Protein AF-A0A0H5RUK3-F1 (afdb_monomer)

Nearest PDB structures (foldseek):
  3vuq-assembly1_B  TM=9.343E-01  e=6.694E-02  Thermus thermophilus HB8
  3hta-assembly1_B  TM=9.107E-01  e=1.628E-01  Streptomyces lividans
  5ua2-assembly1_A-2  TM=9.321E-01  e=2.324E-01  Mycobacterium tuberculosis H37Rv
  3bhq-assembly1_B  TM=9.172E-01  e=2.465E-01  Mesorhizobium japonicum MAFF 303099
  5efy-assembly1_A  TM=9.499E-01  e=3.733E-01  Streptomyces coelicolor A3(2)

Radius of gyration: 15.05 Å; Cα contacts (8 Å, |Δi|>4): 38; chains: 1; bounding box: 42×38×31 Å

Foldseek 3Di:
DDDDDPVVVVVLVVLVVLLVVLLVVQCVVPNPVRSDLCSSCVSSVHDSVVSCVSVVPPDVPVPDDD

Sequence (66 aa):
MGVPAAGRYAKGEVKRAEIKVAALAVLERDGEAGASMRVIAKEAGISLAGLMHYFPTRTVVDCGRA

Mean predicted aligned error: 10.21 Å

Structure (mmCIF, N/CA/C/O backbone):
data_AF-A0A0H5RUK3-F1
#
_entry.id   AF-A0A0H5RUK3-F1
#
loop_
_atom_site.group_PDB
_atom_site.id
_atom_site.type_symbol
_atom_site.label_atom_id
_atom_site.label_alt_id
_atom_site.label_comp_id
_atom_site.label_asym_id
_atom_site.label_entity_id
_atom_site.label_seq_id
_atom_site.pdbx_PDB_ins_code
_atom_site.Cartn_x
_atom_site.Cartn_y
_atom_site.Cartn_z
_atom_site.occupancy
_atom_site.B_iso_or_equiv
_atom_site.auth_seq_id
_atom_site.auth_comp_id
_atom_site.auth_asym_id
_atom_site.auth_atom_id
_atom_site.pdbx_PDB_model_num
ATOM 1 N N . MET A 1 1 ? 31.339 1.009 -21.404 1.00 40.59 1 MET A N 1
ATOM 2 C CA . MET A 1 1 ? 30.165 0.314 -21.978 1.00 40.59 1 MET A CA 1
ATOM 3 C C . MET A 1 1 ? 29.315 -0.178 -20.814 1.00 40.59 1 MET A C 1
ATOM 5 O O . MET A 1 1 ? 29.817 -0.977 -20.040 1.00 40.59 1 MET A O 1
ATOM 9 N N . GLY A 1 2 ? 28.111 0.361 -20.601 1.00 39.16 2 GLY A N 1
ATOM 10 C CA . GLY A 1 2 ? 27.330 0.052 -19.398 1.00 39.16 2 GLY A CA 1
ATOM 11 C C . GLY A 1 2 ? 25.883 0.523 -19.478 1.00 39.16 2 GLY A C 1
ATOM 12 O O . GLY A 1 2 ? 25.498 1.467 -18.804 1.00 39.16 2 GLY A O 1
ATOM 13 N N . VAL A 1 3 ? 25.080 -0.150 -20.295 1.00 61.19 3 VAL A N 1
ATOM 14 C CA . VAL A 1 3 ? 23.624 -0.198 -20.118 1.00 61.19 3 VAL A CA 1
ATOM 15 C C . VAL A 1 3 ? 23.249 -1.672 -20.085 1.00 61.19 3 VAL A C 1
ATOM 17 O O . VAL A 1 3 ? 23.624 -2.406 -20.999 1.00 61.19 3 VAL A O 1
ATOM 20 N N . P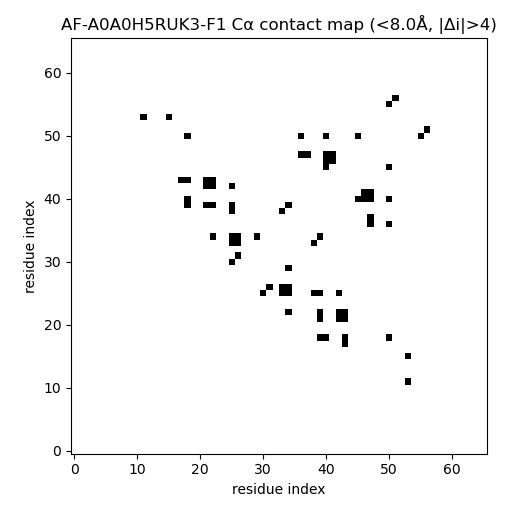RO A 1 4 ? 22.618 -2.145 -18.996 1.00 49.22 4 PRO A N 1
ATOM 21 C CA . PRO A 1 4 ? 21.188 -2.429 -19.127 1.00 49.22 4 PRO A CA 1
ATOM 22 C C . PRO A 1 4 ? 20.398 -2.331 -17.804 1.00 49.22 4 PRO A C 1
ATOM 24 O O . PRO A 1 4 ? 20.689 -3.021 -16.829 1.00 49.22 4 PRO A O 1
ATOM 27 N N . ALA A 1 5 ? 19.307 -1.560 -17.779 1.00 51.12 5 ALA A N 1
ATOM 28 C CA . ALA A 1 5 ? 18.293 -1.691 -16.721 1.00 51.12 5 ALA A CA 1
ATOM 29 C C . ALA A 1 5 ? 16.842 -1.557 -17.218 1.00 51.12 5 ALA A C 1
ATOM 31 O O . ALA A 1 5 ? 15.926 -1.467 -16.401 1.00 51.12 5 ALA A O 1
AT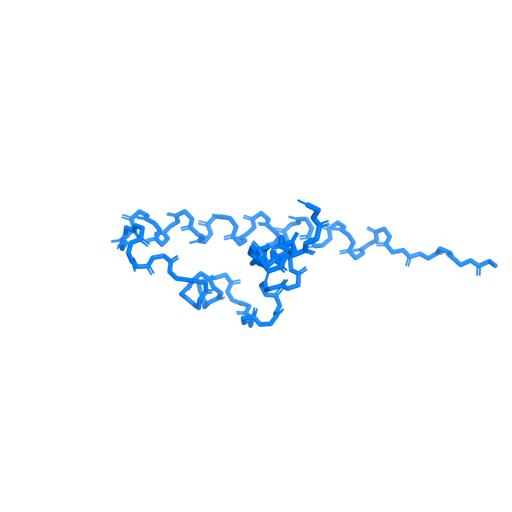OM 32 N N . ALA A 1 6 ? 16.603 -1.611 -18.534 1.00 52.56 6 ALA A N 1
ATOM 33 C CA . ALA A 1 6 ? 15.260 -1.478 -19.107 1.00 52.56 6 ALA A CA 1
ATOM 34 C C . ALA A 1 6 ? 14.269 -2.541 -18.574 1.00 52.56 6 ALA A C 1
ATOM 36 O O . ALA A 1 6 ? 13.110 -2.236 -18.319 1.00 52.56 6 ALA A O 1
ATOM 37 N N . GLY A 1 7 ? 14.734 -3.764 -18.282 1.00 49.28 7 GLY A N 1
ATOM 38 C CA . GLY A 1 7 ? 13.887 -4.821 -17.706 1.00 49.28 7 GLY A CA 1
ATOM 39 C C . GLY A 1 7 ? 13.558 -4.660 -16.213 1.00 49.28 7 GLY A C 1
ATOM 40 O O . GLY A 1 7 ? 12.561 -5.206 -15.741 1.00 49.28 7 GLY A O 1
ATOM 41 N N . ARG A 1 8 ? 14.369 -3.910 -15.450 1.00 53.62 8 ARG A N 1
ATOM 42 C CA . ARG A 1 8 ? 14.094 -3.623 -14.028 1.00 53.62 8 ARG A CA 1
ATOM 43 C C . ARG A 1 8 ? 13.106 -2.467 -13.878 1.00 53.62 8 ARG A C 1
ATOM 45 O O . ARG A 1 8 ? 12.282 -2.505 -12.972 1.00 53.62 8 ARG A O 1
ATOM 52 N N . TYR A 1 9 ? 13.159 -1.492 -14.787 1.00 52.88 9 TYR A N 1
ATOM 53 C CA . TYR A 1 9 ? 12.250 -0.345 -14.796 1.00 52.88 9 TYR A CA 1
ATOM 54 C C . TYR A 1 9 ? 10.814 -0.751 -15.143 1.00 52.88 9 TYR A C 1
ATOM 56 O O . TYR A 1 9 ? 9.914 -0.436 -14.375 1.00 52.88 9 TYR A O 1
ATOM 64 N N . ALA A 1 10 ? 10.612 -1.573 -16.183 1.00 60.19 10 ALA A N 1
ATOM 65 C CA . ALA A 1 10 ? 9.281 -2.076 -16.547 1.00 60.19 10 ALA A CA 1
ATOM 66 C C . ALA A 1 10 ? 8.619 -2.879 -15.407 1.00 60.19 10 ALA A C 1
ATOM 68 O O . ALA A 1 10 ? 7.444 -2.690 -15.101 1.00 60.19 10 ALA A O 1
ATOM 69 N N . LYS A 1 11 ? 9.387 -3.726 -14.703 1.00 64.88 11 LYS A N 1
ATOM 70 C CA . LYS A 1 11 ? 8.904 -4.415 -13.490 1.00 64.88 11 LYS A CA 1
ATOM 71 C C . LYS A 1 11 ? 8.629 -3.445 -12.334 1.00 64.88 11 LYS A C 1
ATOM 73 O O . LYS A 1 11 ? 7.681 -3.652 -11.581 1.00 64.88 11 LYS A O 1
ATOM 78 N N . GLY A 1 12 ? 9.440 -2.398 -12.193 1.00 69.81 12 GLY A N 1
ATOM 79 C CA . GLY A 1 12 ? 9.258 -1.354 -11.186 1.00 69.81 12 GLY A CA 1
ATOM 80 C C . GLY A 1 12 ? 8.019 -0.490 -11.426 1.00 69.81 12 GLY A C 1
ATOM 81 O O . GLY A 1 12 ? 7.352 -0.111 -10.469 1.00 69.81 12 GLY A O 1
ATOM 82 N N . GLU A 1 13 ? 7.669 -0.214 -12.682 1.00 74.31 13 GLU A N 1
ATOM 83 C CA . GLU A 1 13 ? 6.458 0.526 -13.050 1.00 74.31 13 GLU A CA 1
ATOM 84 C C . GLU A 1 13 ? 5.188 -0.278 -12.771 1.00 74.31 13 GLU A C 1
ATOM 86 O O . GLU A 1 13 ? 4.268 0.248 -12.145 1.00 74.31 13 GLU A O 1
ATOM 91 N N . VAL A 1 14 ? 5.175 -1.568 -13.127 1.00 79.25 14 VAL A N 1
ATOM 92 C CA . VAL A 1 14 ? 4.077 -2.483 -12.765 1.00 79.25 14 VAL A CA 1
ATOM 93 C C . VAL A 1 14 ? 3.924 -2.550 -11.246 1.00 79.25 14 VAL A C 1
ATOM 95 O O . VAL A 1 14 ? 2.829 -2.355 -10.723 1.00 79.25 14 VAL A O 1
ATOM 98 N N . LYS A 1 15 ? 5.032 -2.712 -10.512 1.00 81.88 15 LYS A N 1
ATOM 99 C CA . LYS A 1 15 ? 5.002 -2.743 -9.045 1.00 81.88 15 LYS A CA 1
ATOM 100 C C . LYS A 1 15 ? 4.527 -1.413 -8.446 1.00 81.88 15 LYS A C 1
ATOM 102 O O . LYS A 1 15 ? 3.768 -1.416 -7.485 1.00 81.88 15 LYS A O 1
ATOM 107 N N . ARG A 1 16 ? 4.919 -0.267 -9.014 1.00 83.00 16 ARG A N 1
ATOM 108 C CA . ARG A 1 16 ? 4.411 1.055 -8.600 1.00 83.00 16 ARG A CA 1
ATOM 109 C C . ARG A 1 16 ? 2.907 1.186 -8.812 1.00 83.00 16 ARG A C 1
ATOM 111 O O . ARG A 1 16 ? 2.249 1.788 -7.967 1.00 83.00 16 ARG A O 1
ATOM 118 N N . ALA A 1 17 ? 2.372 0.660 -9.912 1.00 86.12 17 ALA A N 1
ATOM 119 C CA . ALA A 1 17 ? 0.933 0.650 -10.154 1.00 86.12 17 ALA A CA 1
ATOM 120 C C . ALA A 1 17 ? 0.201 -0.204 -9.105 1.00 86.12 17 ALA A C 1
ATOM 122 O O . ALA A 1 17 ? -0.762 0.275 -8.513 1.00 86.12 17 ALA A O 1
ATOM 123 N N . GLU A 1 18 ? 0.716 -1.395 -8.789 1.00 87.31 18 GLU A N 1
ATOM 124 C CA . GLU A 1 18 ? 0.177 -2.246 -7.716 1.00 87.31 18 GLU A CA 1
ATOM 125 C C . GLU A 1 18 ? 0.178 -1.533 -6.353 1.00 87.31 18 GLU A C 1
ATOM 127 O O . GLU A 1 18 ? -0.826 -1.563 -5.645 1.00 87.31 18 GLU A O 1
ATOM 132 N N . ILE A 1 19 ? 1.260 -0.820 -6.008 1.00 87.62 19 ILE A N 1
ATOM 133 C CA . ILE A 1 19 ? 1.334 -0.048 -4.754 1.00 87.62 19 ILE A CA 1
ATOM 134 C C . ILE A 1 19 ? 0.267 1.053 -4.711 1.00 87.62 19 ILE A C 1
ATOM 136 O O . ILE A 1 19 ? -0.328 1.283 -3.662 1.00 87.62 19 ILE A O 1
ATOM 140 N N . LYS A 1 20 ? 0.005 1.737 -5.832 1.00 89.06 20 LYS A N 1
ATOM 141 C CA . LYS A 1 20 ? -1.039 2.774 -5.898 1.00 89.06 20 LYS A CA 1
ATOM 142 C C . LYS A 1 20 ? -2.437 2.1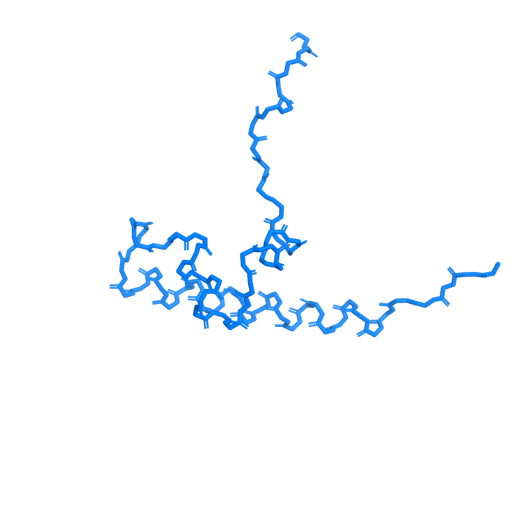90 -5.727 1.00 89.06 20 LYS A C 1
ATOM 144 O O . LYS A 1 20 ? -3.246 2.787 -5.029 1.00 89.06 20 LYS A O 1
ATOM 149 N N . VAL A 1 21 ? -2.710 1.040 -6.342 1.00 90.88 21 VAL A N 1
ATOM 150 C CA . VAL A 1 21 ? -3.997 0.346 -6.191 1.00 90.88 21 VAL A CA 1
ATOM 151 C C . VAL A 1 21 ? -4.198 -0.086 -4.739 1.00 90.88 21 VAL A C 1
ATOM 153 O O . VAL A 1 21 ? -5.247 0.185 -4.165 1.00 90.88 21 VAL A O 1
ATOM 156 N N . ALA A 1 22 ? -3.169 -0.668 -4.117 1.00 89.44 22 ALA A N 1
ATOM 157 C CA . ALA A 1 22 ? -3.203 -1.031 -2.702 1.00 89.44 22 ALA A CA 1
ATOM 158 C C . ALA A 1 22 ? -3.400 0.195 -1.795 1.00 89.44 22 ALA A C 1
ATOM 160 O O . ALA A 1 22 ? -4.186 0.146 -0.854 1.00 89.44 22 ALA A O 1
ATOM 161 N N . ALA A 1 23 ? -2.734 1.316 -2.096 1.00 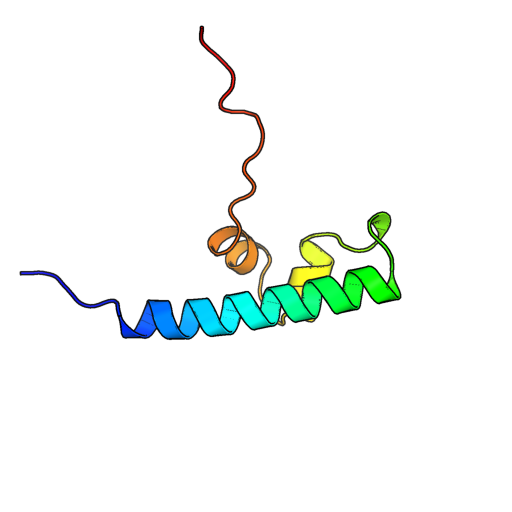88.50 23 ALA A N 1
ATOM 162 C CA . ALA A 1 23 ? -2.939 2.568 -1.376 1.00 88.50 23 ALA A CA 1
ATOM 163 C C . ALA A 1 23 ? -4.397 3.031 -1.464 1.00 88.50 23 ALA A C 1
ATOM 165 O O . ALA A 1 23 ? -4.990 3.332 -0.435 1.00 88.50 23 ALA A O 1
ATOM 166 N N . LEU A 1 24 ? -4.984 3.030 -2.665 1.00 91.38 24 LEU A N 1
ATOM 167 C CA . LEU A 1 24 ? -6.372 3.437 -2.870 1.00 91.38 24 LEU A CA 1
ATOM 168 C C . LEU A 1 24 ? -7.340 2.560 -2.063 1.00 91.38 24 LEU A C 1
ATOM 170 O O . LEU A 1 24 ? -8.181 3.092 -1.349 1.00 91.38 24 LEU A O 1
ATOM 174 N N . ALA A 1 25 ? -7.148 1.238 -2.082 1.00 90.31 25 ALA A N 1
ATOM 175 C CA . ALA A 1 25 ? -7.973 0.302 -1.320 1.00 90.31 25 ALA A CA 1
ATOM 176 C C . ALA A 1 25 ? -7.893 0.538 0.201 1.00 90.31 25 ALA A C 1
ATOM 178 O O . ALA A 1 25 ? -8.891 0.413 0.912 1.00 90.31 25 ALA A O 1
ATOM 179 N N . VAL A 1 26 ? -6.714 0.900 0.719 1.00 89.06 26 VAL A N 1
ATOM 180 C CA . VAL A 1 26 ? -6.546 1.254 2.137 1.00 89.06 26 VAL A CA 1
ATOM 181 C C . VAL A 1 26 ? -7.203 2.599 2.447 1.00 89.06 26 VAL A C 1
ATOM 183 O O . VAL A 1 26 ? -7.869 2.712 3.472 1.00 89.06 26 VAL A O 1
ATOM 186 N N . LEU A 1 27 ? -7.070 3.599 1.568 1.00 86.62 27 LEU A N 1
ATOM 187 C CA . LEU A 1 27 ? -7.760 4.884 1.723 1.00 86.62 27 LEU A CA 1
ATOM 188 C C . LEU A 1 27 ? -9.284 4.703 1.744 1.00 86.62 27 LEU A C 1
ATOM 190 O O . LEU A 1 27 ? -9.954 5.313 2.569 1.00 86.62 27 LEU A O 1
ATOM 194 N N . GLU A 1 28 ? -9.833 3.863 0.870 1.00 89.81 28 GLU A N 1
ATOM 195 C CA . GLU A 1 28 ? -11.273 3.592 0.815 1.00 89.81 28 GLU A CA 1
ATOM 196 C C . GLU A 1 28 ? -11.775 2.853 2.063 1.00 89.81 28 GLU A C 1
ATOM 198 O O . GLU A 1 28 ? -12.880 3.123 2.534 1.00 89.81 28 GLU A O 1
ATOM 203 N N . ARG A 1 29 ? -10.973 1.933 2.616 1.00 88.56 29 ARG A N 1
ATOM 204 C CA . ARG A 1 29 ? -11.345 1.147 3.803 1.00 88.56 29 ARG A CA 1
ATOM 205 C C . ARG A 1 29 ? -11.174 1.907 5.116 1.00 88.56 29 ARG A C 1
ATOM 207 O O . ARG A 1 29 ? -12.060 1.857 5.964 1.00 88.56 29 ARG A O 1
ATOM 214 N N . ASP A 1 30 ? -10.026 2.551 5.296 1.00 85.00 30 ASP A N 1
ATOM 215 C CA . ASP A 1 30 ? -9.564 3.063 6.591 1.00 85.00 30 ASP A CA 1
ATOM 216 C C . ASP A 1 30 ? -9.402 4.604 6.598 1.00 85.00 30 ASP A C 1
ATOM 218 O O . ASP A 1 30 ? -9.098 5.201 7.635 1.00 85.00 30 ASP A O 1
ATOM 222 N N . GLY A 1 31 ? -9.620 5.270 5.456 1.00 82.81 31 GLY A N 1
ATOM 223 C CA . GLY A 1 31 ? -9.446 6.714 5.292 1.00 82.81 31 GLY A CA 1
ATOM 224 C C . GLY A 1 31 ? -7.980 7.163 5.298 1.00 82.81 31 GLY A C 1
ATOM 225 O O . GLY A 1 31 ? -7.051 6.379 5.495 1.00 82.81 31 GLY A O 1
ATOM 226 N N . GLU A 1 32 ? -7.762 8.471 5.138 1.00 75.56 32 GLU A N 1
ATOM 227 C CA . GLU A 1 32 ? -6.430 9.105 5.208 1.00 75.56 32 GLU A CA 1
ATOM 228 C C . GLU A 1 32 ? -5.681 8.769 6.513 1.00 75.56 32 GLU A C 1
ATOM 230 O O . GLU A 1 32 ? -4.474 8.540 6.506 1.00 75.56 32 GLU A O 1
ATOM 235 N N . ALA A 1 33 ? -6.397 8.675 7.640 1.00 76.44 33 ALA A N 1
ATOM 236 C CA . ALA A 1 33 ? -5.803 8.365 8.941 1.00 76.44 33 ALA A CA 1
ATOM 237 C C . ALA A 1 33 ? -5.278 6.917 9.037 1.00 76.44 33 ALA A C 1
ATOM 239 O O . ALA A 1 33 ? -4.302 6.660 9.745 1.00 76.44 33 ALA A O 1
ATOM 240 N N . GLY A 1 34 ? -5.905 5.973 8.326 1.00 73.50 34 GLY A N 1
ATOM 241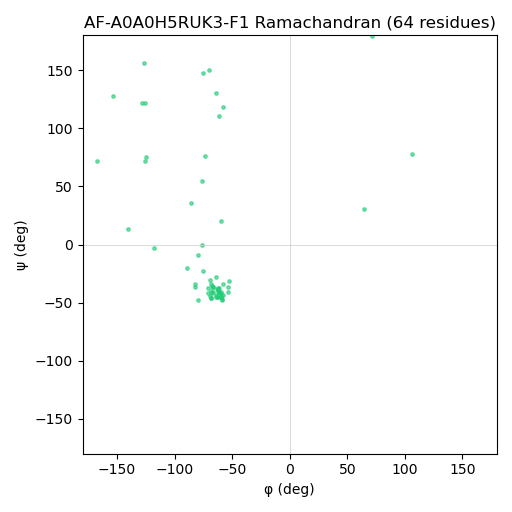 C CA . GLY A 1 34 ? -5.498 4.567 8.287 1.00 73.50 34 GLY A CA 1
ATOM 242 C C . GLY A 1 34 ? -4.480 4.239 7.192 1.00 73.50 34 GLY A C 1
ATOM 243 O O . GLY A 1 34 ? -3.731 3.265 7.315 1.00 73.50 34 GLY A O 1
ATOM 244 N N . ALA A 1 35 ? -4.378 5.082 6.163 1.00 81.31 35 ALA A N 1
ATOM 245 C CA . ALA A 1 35 ? -3.477 4.930 5.022 1.00 81.31 35 ALA A CA 1
ATOM 246 C C . ALA A 1 35 ? -2.007 5.271 5.333 1.00 81.31 35 ALA A C 1
ATOM 248 O O . ALA A 1 35 ? -1.347 6.064 4.664 1.00 81.31 35 ALA A O 1
ATOM 249 N N . SER A 1 36 ? -1.446 4.625 6.352 1.00 83.62 36 SER A N 1
ATOM 250 C CA . SER A 1 36 ? -0.025 4.739 6.676 1.00 83.62 36 SER A CA 1
ATOM 251 C C . SER A 1 36 ? 0.845 3.944 5.698 1.00 83.62 36 SER A C 1
ATOM 253 O O . SER A 1 36 ? 0.496 2.835 5.297 1.00 83.62 36 SER A O 1
ATOM 255 N N . MET A 1 37 ? 2.062 4.424 5.416 1.00 82.94 37 MET A N 1
ATOM 256 C CA . MET A 1 37 ? 3.026 3.738 4.532 1.00 82.94 37 MET A CA 1
ATOM 257 C C . MET A 1 37 ? 3.290 2.272 4.914 1.00 82.94 37 MET A C 1
ATOM 259 O O . MET A 1 37 ? 3.544 1.445 4.044 1.00 82.94 37 MET A O 1
ATOM 263 N N . ARG A 1 38 ? 3.214 1.927 6.208 1.00 84.25 38 ARG A N 1
ATOM 264 C CA . ARG A 1 38 ? 3.307 0.532 6.677 1.00 84.25 38 ARG A CA 1
ATOM 265 C C . ARG A 1 38 ? 2.114 -0.320 6.247 1.00 84.25 38 ARG A C 1
ATOM 267 O O . ARG A 1 38 ? 2.316 -1.471 5.876 1.00 84.25 38 ARG A O 1
ATOM 274 N N . VAL A 1 39 ? 0.904 0.229 6.315 1.00 87.62 39 VAL A N 1
ATOM 275 C CA . VAL A 1 39 ? -0.333 -0.464 5.929 1.00 87.62 39 VAL A CA 1
ATOM 276 C C . VAL A 1 39 ? -0.338 -0.673 4.420 1.00 87.62 39 VAL A C 1
ATOM 278 O O . VAL A 1 39 ? -0.506 -1.796 3.965 1.00 87.62 39 VAL A O 1
ATOM 281 N N . ILE A 1 40 ? 0.000 0.368 3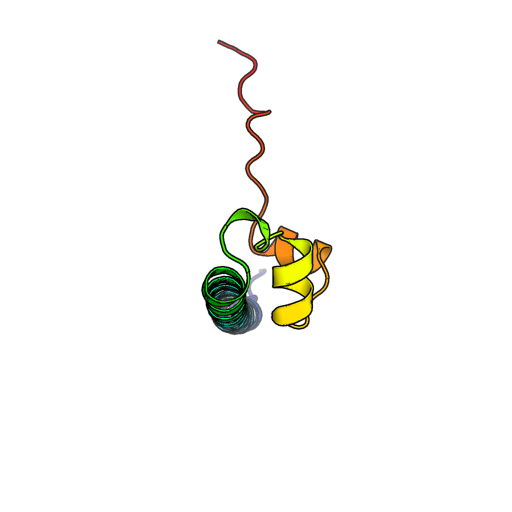.659 1.00 86.62 40 ILE A N 1
ATOM 282 C CA . ILE A 1 40 ? 0.117 0.299 2.197 1.00 86.62 40 ILE A CA 1
ATOM 283 C C . ILE A 1 40 ? 1.202 -0.701 1.771 1.00 86.62 40 ILE A C 1
ATOM 285 O O . ILE A 1 40 ? 0.991 -1.478 0.847 1.00 86.62 40 ILE A O 1
ATOM 289 N N . ALA A 1 41 ? 2.355 -0.730 2.451 1.00 88.06 41 ALA A N 1
ATOM 290 C CA . ALA A 1 41 ? 3.414 -1.699 2.164 1.00 88.06 41 ALA A CA 1
ATOM 291 C C . ALA A 1 41 ? 2.944 -3.143 2.409 1.00 88.06 41 ALA A C 1
ATOM 293 O O . ALA A 1 41 ? 3.160 -4.012 1.564 1.00 88.06 41 ALA A O 1
ATOM 294 N N . LYS A 1 42 ? 2.259 -3.3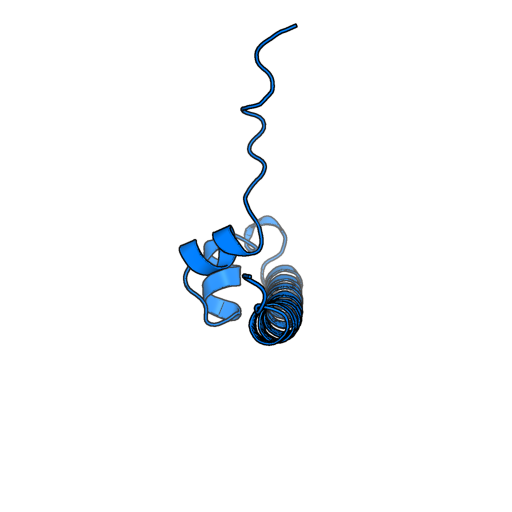77 3.536 1.00 87.81 42 LYS A N 1
ATOM 295 C CA . LYS A 1 42 ? 1.674 -4.679 3.875 1.00 87.81 42 LYS A CA 1
ATOM 296 C C . LYS A 1 42 ? 0.654 -5.120 2.823 1.00 87.81 42 LYS A C 1
ATOM 298 O O . LYS A 1 42 ? 0.718 -6.262 2.381 1.00 87.81 42 LYS A O 1
ATOM 303 N N . GLU A 1 43 ? -0.217 -4.212 2.394 1.00 88.69 43 GLU A N 1
ATOM 304 C CA . GLU A 1 43 ? -1.266 -4.498 1.413 1.00 88.69 43 GLU A CA 1
ATOM 305 C C . GLU A 1 43 ? -0.706 -4.725 0.002 1.00 88.69 43 GLU A C 1
ATOM 307 O O . GLU A 1 43 ? -1.122 -5.635 -0.706 1.00 88.69 43 GLU A O 1
ATOM 312 N N . ALA A 1 44 ? 0.325 -3.972 -0.384 1.00 85.56 44 ALA A N 1
ATOM 313 C CA . ALA A 1 44 ? 1.039 -4.159 -1.646 1.00 85.56 44 ALA A CA 1
ATOM 314 C C . ALA A 1 44 ? 1.999 -5.370 -1.643 1.00 85.56 44 ALA A C 1
ATOM 316 O O . ALA A 1 44 ? 2.686 -5.615 -2.639 1.00 85.56 44 ALA A O 1
ATOM 317 N N . GLY A 1 45 ? 2.098 -6.110 -0.530 1.00 86.31 45 GLY A N 1
ATOM 318 C CA . GLY A 1 45 ? 2.970 -7.280 -0.401 1.00 86.31 45 GLY A CA 1
ATOM 319 C C . GLY A 1 45 ? 4.463 -6.950 -0.494 1.00 86.31 45 GLY A C 1
ATOM 320 O O . GLY A 1 45 ? 5.248 -7.763 -0.986 1.00 86.31 45 GLY A O 1
ATOM 321 N N . ILE A 1 46 ? 4.869 -5.753 -0.063 1.00 85.31 46 ILE A N 1
ATOM 322 C CA . ILE A 1 46 ? 6.266 -5.306 -0.091 1.00 85.31 46 ILE A CA 1
ATOM 323 C C . ILE A 1 46 ? 6.739 -4.817 1.276 1.00 85.31 46 ILE A C 1
ATOM 325 O O . ILE A 1 46 ? 5.975 -4.367 2.123 1.00 85.31 46 ILE A O 1
ATOM 329 N N . SER A 1 47 ? 8.051 -4.852 1.489 1.00 86.31 47 SER A N 1
ATOM 330 C CA . SER A 1 47 ? 8.655 -4.269 2.687 1.00 86.31 47 SER A CA 1
ATOM 331 C C . SER A 1 47 ? 8.576 -2.740 2.657 1.00 86.31 47 SER A C 1
ATOM 333 O O . SER A 1 47 ? 8.706 -2.131 1.595 1.00 86.31 47 SER A O 1
ATOM 335 N N . LEU A 1 48 ? 8.493 -2.1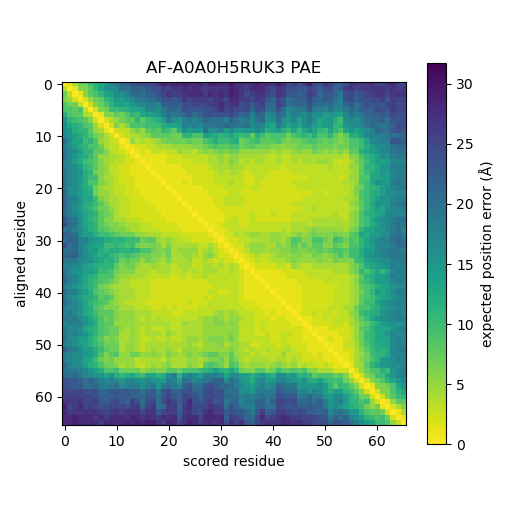01 3.830 1.00 83.94 48 LEU A N 1
ATOM 336 C CA . LEU A 1 48 ? 8.524 -0.635 3.958 1.00 83.94 48 LEU A CA 1
ATOM 337 C C . LEU A 1 48 ? 9.753 -0.014 3.272 1.00 83.94 48 LEU A C 1
ATOM 339 O O . LEU A 1 48 ? 9.626 0.987 2.580 1.00 83.94 48 LEU A O 1
ATOM 343 N N . ALA A 1 49 ? 10.929 -0.638 3.400 1.00 82.50 49 ALA A N 1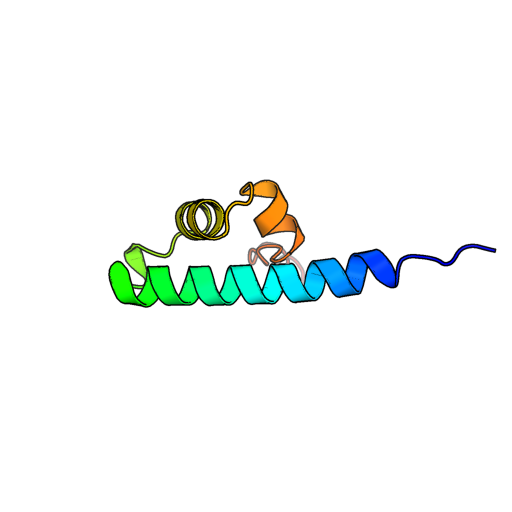
ATOM 344 C CA . ALA A 1 49 ? 12.145 -0.198 2.710 1.00 82.50 49 ALA A CA 1
ATOM 345 C C . ALA A 1 49 ? 12.018 -0.268 1.175 1.00 82.50 49 ALA A C 1
ATOM 347 O O . ALA A 1 49 ? 12.486 0.625 0.475 1.00 82.50 49 ALA A O 1
ATOM 348 N N . GLY A 1 50 ? 11.338 -1.294 0.651 1.00 82.50 50 GLY A N 1
ATOM 349 C CA . GLY A 1 50 ? 11.037 -1.413 -0.776 1.00 82.50 50 GLY A CA 1
ATOM 350 C C . GLY A 1 50 ? 10.039 -0.352 -1.236 1.00 82.50 50 GLY A C 1
ATOM 351 O O . GLY A 1 50 ? 10.228 0.251 -2.288 1.00 82.50 50 GLY A O 1
ATOM 352 N N . LEU A 1 51 ? 9.025 -0.052 -0.419 1.00 84.00 51 LEU A N 1
ATOM 353 C CA . LEU A 1 51 ? 8.077 1.027 -0.690 1.00 84.00 51 LEU A CA 1
ATOM 354 C C . LEU A 1 51 ? 8.773 2.397 -0.694 1.00 84.00 51 LEU A C 1
ATOM 356 O O . LEU A 1 51 ? 8.565 3.170 -1.624 1.00 84.00 51 LEU A O 1
ATOM 360 N N . MET A 1 52 ? 9.661 2.662 0.270 1.00 82.62 52 MET A N 1
ATOM 361 C CA . MET A 1 52 ? 10.473 3.889 0.319 1.00 82.62 52 MET A CA 1
ATOM 362 C C . MET A 1 52 ? 11.445 4.013 -0.861 1.00 82.62 52 MET A C 1
ATOM 364 O O . MET A 1 52 ? 11.768 5.121 -1.271 1.00 82.62 52 MET A O 1
ATOM 368 N N . HIS A 1 53 ? 11.894 2.900 -1.447 1.00 80.94 53 HIS A N 1
ATOM 369 C CA . HIS A 1 53 ? 12.704 2.929 -2.666 1.00 80.94 53 HIS A CA 1
ATOM 370 C C . HIS A 1 53 ? 11.896 3.401 -3.889 1.00 80.94 53 HIS A C 1
ATOM 372 O O . HIS A 1 53 ? 12.424 4.091 -4.760 1.00 80.94 53 HIS A O 1
ATOM 378 N N . TYR A 1 54 ? 10.603 3.065 -3.951 1.00 77.38 54 TYR A N 1
ATOM 379 C CA . TYR A 1 54 ? 9.710 3.530 -5.016 1.00 77.38 54 TYR A CA 1
ATOM 380 C C . TYR A 1 54 ? 9.156 4.934 -4.769 1.00 77.38 54 TYR A C 1
ATOM 382 O O . TYR A 1 54 ? 9.014 5.689 -5.734 1.00 77.38 54 TYR A O 1
ATOM 390 N N . PHE A 1 55 ? 8.868 5.252 -3.506 1.00 73.56 55 PHE A N 1
ATOM 391 C CA . PHE A 1 55 ? 8.330 6.514 -3.011 1.00 73.56 55 PHE A CA 1
ATOM 392 C C . PHE A 1 55 ? 9.260 7.055 -1.920 1.00 73.56 55 PHE A C 1
ATOM 394 O O . PHE A 1 55 ? 8.944 6.933 -0.732 1.00 73.56 55 PHE A O 1
ATOM 401 N N . PRO A 1 56 ? 10.425 7.616 -2.289 1.00 67.19 56 PRO A N 1
ATOM 402 C CA . PRO A 1 56 ? 11.263 8.295 -1.317 1.00 67.19 56 PRO A CA 1
ATOM 403 C C . PRO A 1 56 ? 10.427 9.414 -0.702 1.00 67.19 56 PRO A C 1
ATOM 405 O O . PRO A 1 56 ? 9.930 10.295 -1.408 1.00 67.19 56 PRO A O 1
ATOM 408 N N . THR A 1 57 ? 10.207 9.346 0.610 1.00 61.56 57 THR A N 1
ATOM 409 C CA . THR A 1 57 ? 9.513 10.407 1.331 1.00 61.56 57 THR A CA 1
ATOM 410 C C . THR A 1 57 ? 10.355 11.658 1.180 1.00 61.56 57 THR A C 1
ATOM 412 O O . THR A 1 57 ? 11.453 11.734 1.730 1.00 61.56 57 THR A O 1
ATOM 415 N N . ARG A 1 58 ? 9.869 12.641 0.424 1.00 51.56 58 ARG A N 1
ATOM 416 C CA . ARG A 1 58 ? 10.479 13.966 0.402 1.00 51.56 58 ARG A CA 1
ATOM 417 C C . ARG A 1 58 ? 10.119 14.650 1.716 1.00 51.56 58 ARG A C 1
ATOM 419 O O . ARG A 1 58 ? 9.191 15.448 1.785 1.00 51.56 58 ARG A O 1
ATOM 426 N N . THR A 1 59 ? 10.793 14.255 2.790 1.00 42.56 59 THR A N 1
ATOM 427 C CA . THR A 1 59 ? 10.755 14.985 4.050 1.00 42.56 59 THR A CA 1
ATOM 428 C C . THR A 1 59 ? 11.368 16.351 3.792 1.00 42.56 59 THR A C 1
ATOM 430 O O . THR A 1 59 ? 12.441 16.450 3.207 1.00 42.56 59 THR A O 1
ATOM 433 N N . VAL A 1 60 ? 10.665 17.394 4.216 1.00 50.78 60 VAL A N 1
ATOM 434 C CA . VAL A 1 60 ? 10.950 18.834 4.073 1.00 50.78 60 VAL A CA 1
ATOM 435 C C . VAL A 1 60 ? 12.278 19.318 4.696 1.00 50.78 60 VAL A C 1
ATOM 437 O O . VAL A 1 60 ? 12.446 20.501 4.961 1.00 50.78 60 VAL A O 1
ATOM 440 N N . VAL A 1 61 ? 13.235 18.421 4.930 1.00 52.78 61 VAL A N 1
ATOM 441 C CA . VAL A 1 61 ? 14.546 18.704 5.529 1.00 52.78 61 VAL A CA 1
ATOM 442 C C . VAL A 1 61 ? 15.553 19.298 4.530 1.00 52.78 61 VAL A C 1
ATOM 444 O O . VAL A 1 61 ? 16.549 19.870 4.955 1.00 52.78 61 VAL A O 1
ATOM 447 N N . ASP A 1 62 ? 15.243 19.337 3.231 1.00 46.75 62 ASP A N 1
ATOM 448 C CA . ASP A 1 62 ? 15.982 20.157 2.252 1.00 46.75 62 ASP A CA 1
ATOM 449 C C . ASP A 1 62 ? 15.471 21.612 2.163 1.00 46.75 62 ASP A C 1
ATOM 451 O O . ASP A 1 62 ? 15.466 22.221 1.095 1.00 46.75 62 ASP A O 1
ATOM 455 N N . CYS A 1 63 ? 15.046 22.202 3.283 1.00 42.16 63 CYS A N 1
ATOM 456 C CA . CYS A 1 63 ? 14.962 23.658 3.411 1.00 42.16 63 CYS A CA 1
ATOM 457 C C . CYS A 1 63 ? 15.737 24.118 4.648 1.00 42.16 63 CYS A C 1
ATOM 459 O O . CYS A 1 63 ? 15.185 24.510 5.672 1.00 42.16 63 CYS A O 1
ATOM 461 N N . GLY A 1 64 ? 17.059 24.048 4.537 1.00 63.84 64 GLY A N 1
ATOM 462 C CA . GLY A 1 64 ? 17.968 24.936 5.240 1.00 63.84 64 GLY A CA 1
ATOM 463 C C . GLY A 1 64 ? 18.923 25.520 4.203 1.00 63.84 64 GLY A C 1
ATOM 464 O O . GLY A 1 64 ? 19.624 24.744 3.559 1.00 63.84 64 GLY A O 1
ATOM 465 N N . ARG A 1 65 ? 18.956 26.861 4.088 1.00 47.28 65 ARG A N 1
ATOM 466 C CA . ARG A 1 65 ? 19.903 27.712 3.322 1.00 47.28 65 ARG A CA 1
ATOM 467 C C . ARG A 1 65 ? 19.373 28.354 2.027 1.00 47.28 65 ARG A C 1
ATOM 469 O O . ARG A 1 65 ? 19.758 27.960 0.931 1.00 47.28 65 ARG A O 1
ATOM 476 N N . ALA A 1 66 ? 18.601 29.427 2.189 1.00 40.38 66 ALA A N 1
ATOM 477 C CA . ALA A 1 66 ? 18.965 30.787 1.760 1.00 40.38 66 ALA A CA 1
ATOM 478 C C . ALA A 1 66 ? 18.036 31.793 2.450 1.00 40.38 66 ALA A C 1
ATOM 480 O O . ALA A 1 66 ? 16.810 31.551 2.424 1.00 40.38 66 ALA A O 1
#

pLDDT: mean 73.33, std 16.42, range [39.16, 91.38]

Organism: NCBI:txid146018

InterPro domains:
  IPR001647 DNA-binding HTH domain, TetR-type [PF00440] (22-58)
  IPR001647 DNA-binding HTH domain, TetR-type [PS50977] (13-66)
  IPR009057 Homedomain-like superfamily [SSF46689] (7-58)

Solvent-accessible surface area (backbone atoms only — not comparable to full-atom values): 4024 Å² total; per-residue (Å²): 140,90,82,86,57,72,75,57,51,59,55,48,51,54,50,51,50,48,37,52,53,28,35,51,54,37,33,74,73,52,32,78,88,50,49,39,68,66,52,29,14,59,65,44,73,43,53,54,70,59,44,37,70,77,51,65,77,83,63,79,75,88,73,77,91,132

Secondary structure (DSSP, 8-state):
-----HHHHHHHHHHHHHHHHHHHHHHHHHHHHH--HHHHHHHTT--HHHHHHHS----TTS----